Prote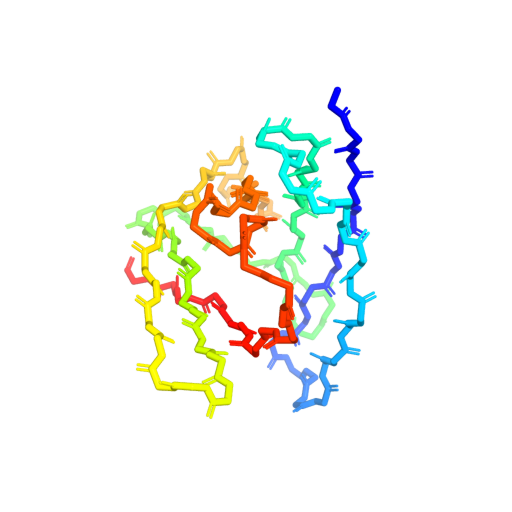in AF-A0A9X7CIA7-F1 (afdb_monomer)

Solvent-accessible surface area (backbone atoms only — not comparable to full-atom values): 5672 Å² total; per-residue (Å²): 108,51,78,46,81,45,75,48,42,74,69,49,92,74,84,78,80,94,80,87,79,59,77,62,44,59,68,36,43,33,37,41,38,37,36,23,48,81,86,36,71,36,68,40,75,91,51,49,41,32,42,38,34,36,35,95,84,74,50,76,51,77,44,80,33,48,73,76,38,32,82,57,16,28,32,35,38,62,55,51,59,67,59,33,61,40,99,66,70,69,56,68,52,78,47,77,89

Radius of gyration: 13.36 Å; Cα contacts (8 Å, |Δi|>4): 208; chains: 1; bounding box: 34×25×33 Å

Secondary structure (DSSP, 8-state):
-EEEEEEEETT-TT------PPTT-TT-EEEEEEEEETTEEPP-TT--EEEEEEETT--EEEEEEEEEEGGGTEEEEEPPHHHHHS-S-EEEEEEE-

Organism: Bacillus cereus (NCBI:txid1396)

Nearest PDB structures (foldseek):
  4v96-assembly1_AN  TM=8.232E-01  e=6.759E-05  Lactococcus phage TP901-1
  4v96-assembly1_AH  TM=7.928E-01  e=5.252E-05  Lactococcus phage TP901-1
  3uh8-assembly1_A  TM=7.884E-01  e=3.481E-04  Lactococcus phage TP901-1

Foldseek 3Di:
DAEDEEEDEPQDPPPDDDDDDAAQCQLVYKYKYFYHYPNHGDALVPKWKWKWKAFPVGDIDIGGWAADGRHRRIIMDRDDSVVSNDPTDMDMDMDID

InterPro domains:
  IPR018913 BppU, N-terminal [PF10651] (15-96)

Mean predicted aligned error: 2.77 Å

pLDDT: mean 95.22, std 4.55, range [73.56, 98.69]

Sequence (97 aa):
MRNEVIVIDLADPVCTKTIRSRQNDKNGLKLTVHLKENGKIVDLTGYAVKCEATNQWGRFIRDDAKIVDAGKGIFEYILSSEAVSTPAEWLAYFVIE

Structure (mmCIF, N/CA/C/O backbone):
data_AF-A0A9X7CIA7-F1
#
_entry.id   AF-A0A9X7CIA7-F1
#
loop_
_atom_site.group_PDB
_atom_site.id
_atom_site.type_symbol
_atom_site.label_atom_id
_atom_site.label_alt_id
_atom_site.label_comp_id
_atom_site.label_asym_id
_atom_site.label_entity_id
_atom_site.label_seq_id
_atom_site.pdbx_PDB_ins_code
_atom_site.Cartn_x
_atom_site.Cartn_y
_atom_site.Cartn_z
_atom_site.occupancy
_atom_site.B_iso_or_equiv
_atom_site.auth_seq_id
_atom_site.auth_comp_id
_atom_site.auth_asym_id
_atom_site.auth_atom_id
_atom_site.pdbx_PDB_model_num
ATOM 1 N N . MET A 1 1 ? 12.193 12.493 -0.424 1.00 86.12 1 MET A N 1
ATOM 2 C CA . MET A 1 1 ? 11.158 11.476 -0.698 1.00 86.12 1 MET A CA 1
ATOM 3 C C . MET A 1 1 ? 9.846 12.194 -0.977 1.00 86.12 1 MET A C 1
ATOM 5 O O . MET A 1 1 ? 9.445 13.018 -0.164 1.00 86.12 1 MET A O 1
ATOM 9 N N . ARG A 1 2 ? 9.237 11.964 -2.143 1.00 94.75 2 ARG A N 1
ATOM 10 C CA . ARG A 1 2 ? 7.910 12.475 -2.516 1.00 94.75 2 ARG A CA 1
ATOM 11 C C . ARG A 1 2 ? 6.834 11.697 -1.751 1.00 94.75 2 ARG A C 1
ATOM 13 O O . ARG A 1 2 ? 7.027 10.513 -1.487 1.00 94.75 2 ARG A O 1
ATOM 20 N N . ASN A 1 3 ? 5.722 12.350 -1.421 1.00 96.50 3 ASN A N 1
ATOM 21 C CA . ASN A 1 3 ? 4.572 11.712 -0.785 1.00 96.50 3 ASN A CA 1
ATOM 22 C C . ASN A 1 3 ? 3.321 11.883 -1.647 1.00 96.50 3 ASN A C 1
ATOM 24 O O . ASN A 1 3 ? 3.025 13.000 -2.068 1.00 96.50 3 ASN A O 1
ATOM 28 N N . GLU A 1 4 ? 2.587 10.800 -1.869 1.00 96.00 4 GLU A N 1
ATOM 29 C CA . GLU A 1 4 ? 1.258 10.829 -2.474 1.00 96.00 4 GLU A CA 1
ATOM 30 C C . GLU A 1 4 ? 0.224 10.360 -1.460 1.00 96.00 4 GLU A C 1
ATOM 32 O O . GLU A 1 4 ? 0.383 9.317 -0.832 1.00 96.00 4 GLU A O 1
ATOM 37 N N . VAL A 1 5 ? -0.840 11.143 -1.299 1.00 96.56 5 VAL A N 1
ATOM 38 C CA . VAL A 1 5 ? -1.935 10.801 -0.392 1.00 96.56 5 VAL A CA 1
ATOM 39 C C . VAL A 1 5 ? -3.060 10.178 -1.203 1.00 96.56 5 VAL A C 1
ATOM 41 O O . VAL A 1 5 ? -3.571 10.782 -2.152 1.00 96.56 5 VAL A O 1
ATOM 44 N N . ILE A 1 6 ? -3.455 8.966 -0.832 1.00 95.12 6 ILE A N 1
ATOM 45 C CA . ILE A 1 6 ? -4.565 8.257 -1.461 1.00 95.12 6 ILE A CA 1
ATOM 46 C C . ILE A 1 6 ? -5.611 7.879 -0.418 1.00 95.12 6 ILE A C 1
ATOM 48 O O . ILE A 1 6 ? -5.298 7.591 0.733 1.00 95.12 6 ILE A O 1
ATOM 52 N N . VAL A 1 7 ? -6.872 7.909 -0.836 1.00 95.31 7 VAL A N 1
ATOM 53 C CA . VAL A 1 7 ? -7.996 7.399 -0.056 1.00 95.31 7 VAL A CA 1
ATOM 54 C C . VAL A 1 7 ? -8.462 6.147 -0.773 1.00 95.31 7 VAL A C 1
ATOM 56 O O . VAL A 1 7 ? -8.694 6.209 -1.982 1.00 95.31 7 VAL A O 1
ATOM 59 N N . ILE A 1 8 ? -8.557 5.046 -0.039 1.00 95.19 8 ILE A N 1
ATOM 60 C CA . ILE A 1 8 ? -9.164 3.805 -0.513 1.00 95.19 8 ILE A CA 1
ATOM 61 C C . ILE A 1 8 ? -10.434 3.628 0.302 1.00 95.19 8 ILE A C 1
ATOM 63 O O . ILE A 1 8 ? -10.367 3.535 1.527 1.00 95.19 8 ILE A O 1
ATOM 67 N N . ASP A 1 9 ? -11.575 3.632 -0.375 1.00 94.94 9 ASP A N 1
ATOM 68 C CA . ASP A 1 9 ? -12.853 3.304 0.241 1.00 94.94 9 ASP A CA 1
ATOM 69 C C . ASP A 1 9 ? -13.211 1.864 -0.121 1.00 94.94 9 ASP A C 1
ATOM 71 O O . ASP A 1 9 ? -13.359 1.544 -1.297 1.00 94.94 9 ASP A O 1
ATOM 75 N N . LEU A 1 10 ? -13.328 0.993 0.879 1.00 93.00 10 LEU A N 1
ATOM 76 C CA . LEU A 1 10 ? -13.665 -0.421 0.711 1.00 93.00 10 LEU A CA 1
ATOM 77 C C . LEU A 1 10 ? -15.050 -0.625 0.083 1.00 93.00 10 LEU A C 1
ATOM 79 O O . LEU A 1 10 ? -15.309 -1.674 -0.502 1.00 93.00 10 LEU A O 1
ATOM 83 N N . ALA A 1 11 ? -15.931 0.375 0.179 1.00 93.25 11 ALA A N 1
ATOM 84 C CA . ALA A 1 11 ? -17.236 0.350 -0.467 1.00 93.25 11 ALA A CA 1
ATOM 85 C C . ALA A 1 11 ? -17.190 0.760 -1.952 1.00 93.25 11 ALA A C 1
ATOM 87 O O . ALA A 1 11 ? -18.206 0.636 -2.636 1.00 93.25 11 ALA A O 1
ATOM 88 N N . ASP A 1 12 ? -16.047 1.244 -2.459 1.00 90.44 12 ASP A N 1
ATOM 89 C CA . ASP A 1 12 ? -15.844 1.576 -3.871 1.00 90.44 12 ASP A CA 1
ATOM 90 C C . ASP A 1 12 ? -15.137 0.418 -4.608 1.00 90.44 12 ASP A C 1
ATOM 92 O O . ASP A 1 12 ? -13.913 0.270 -4.514 1.00 90.44 12 ASP A O 1
ATOM 96 N N . PRO A 1 13 ? -15.872 -0.393 -5.392 1.00 73.56 13 PRO A N 1
ATOM 97 C CA . PRO A 1 13 ? -15.309 -1.553 -6.075 1.00 73.56 13 PRO A CA 1
ATOM 98 C C . PRO A 1 13 ? -14.398 -1.198 -7.263 1.00 73.56 13 PRO A C 1
ATOM 100 O O . PRO A 1 13 ? -13.813 -2.103 -7.855 1.00 73.56 13 PRO A O 1
ATOM 103 N N . VAL A 1 14 ? -14.283 0.080 -7.655 1.00 75.00 14 VAL A N 1
ATOM 104 C CA . VAL A 1 14 ? -13.564 0.507 -8.874 1.00 75.00 14 VAL A CA 1
ATOM 105 C C . VAL A 1 14 ? -12.368 1.409 -8.557 1.00 75.00 14 VAL A C 1
ATOM 107 O O . VAL A 1 14 ? -11.786 1.996 -9.469 1.00 75.00 14 VAL A O 1
ATOM 110 N N . CYS A 1 15 ? -11.944 1.518 -7.292 1.00 77.50 15 CYS A N 1
ATOM 111 C CA . CYS A 1 15 ? -10.862 2.421 -6.895 1.00 77.50 15 CYS A CA 1
ATOM 112 C C . CYS A 1 15 ? -9.518 2.068 -7.573 1.00 77.50 15 CYS A C 1
ATOM 114 O O . CYS A 1 15 ? -8.692 1.326 -7.046 1.00 77.50 15 CYS A O 1
ATOM 116 N N . THR A 1 16 ? -9.285 2.634 -8.759 1.00 80.12 16 THR A N 1
ATOM 117 C CA . THR A 1 16 ? -8.071 2.455 -9.556 1.00 80.12 16 THR A CA 1
ATOM 118 C C . THR A 1 16 ? -7.353 3.792 -9.636 1.00 80.12 16 THR A C 1
ATOM 120 O O . THR A 1 16 ? -7.873 4.759 -10.195 1.00 80.12 16 THR A O 1
ATOM 123 N N . LYS A 1 17 ? -6.140 3.864 -9.084 1.00 88.94 17 LYS A N 1
ATOM 124 C CA . LYS A 1 17 ? -5.271 5.041 -9.196 1.00 88.94 17 LYS A CA 1
ATOM 125 C C . LYS A 1 17 ? -3.985 4.696 -9.926 1.00 88.94 17 LYS A C 1
ATOM 127 O O . LYS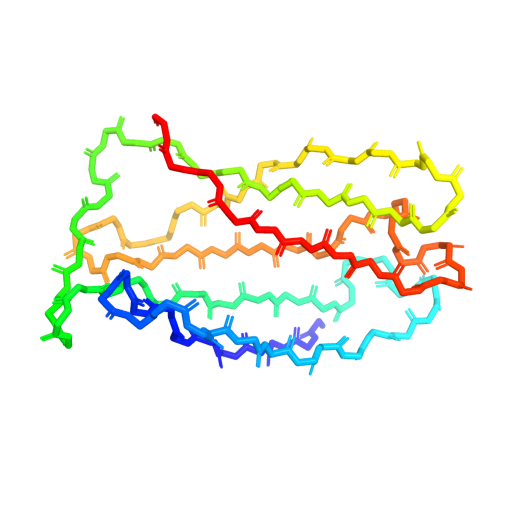 A 1 17 ? -3.290 3.752 -9.567 1.00 88.94 17 LYS A O 1
ATOM 132 N N . THR A 1 18 ? -3.625 5.520 -10.905 1.00 92.94 18 THR A N 1
ATOM 133 C CA . THR A 1 18 ? -2.322 5.437 -11.568 1.00 92.94 18 THR A CA 1
ATOM 134 C C . THR A 1 18 ? -1.298 6.259 -10.794 1.00 92.94 18 THR A C 1
ATOM 136 O O . THR A 1 18 ? -1.406 7.482 -10.719 1.00 92.94 18 THR A O 1
ATOM 139 N N . ILE A 1 19 ? -0.277 5.590 -10.266 1.00 93.62 19 ILE A N 1
ATOM 140 C CA . ILE A 1 19 ? 0.850 6.204 -9.556 1.00 93.62 19 ILE A CA 1
ATOM 141 C C . ILE A 1 19 ? 2.092 6.071 -10.435 1.00 93.62 19 ILE A C 1
ATOM 143 O O . ILE A 1 19 ? 2.393 4.991 -10.937 1.00 93.62 19 ILE A O 1
ATOM 147 N N . ARG A 1 20 ? 2.828 7.170 -10.640 1.00 92.81 20 ARG A N 1
ATOM 148 C CA . ARG A 1 20 ? 4.021 7.185 -11.504 1.00 92.81 20 ARG A CA 1
ATOM 149 C C . ARG A 1 20 ? 5.282 7.431 -10.697 1.00 92.81 20 ARG A C 1
ATOM 151 O O . ARG A 1 20 ? 5.495 8.547 -10.229 1.00 92.81 20 ARG A O 1
ATOM 158 N N . SER A 1 21 ? 6.146 6.430 -10.589 1.00 92.75 21 SER A N 1
ATOM 159 C CA . SER A 1 21 ? 7.481 6.586 -10.005 1.00 92.75 21 SER A CA 1
ATOM 160 C C . SER A 1 21 ? 8.548 6.801 -11.077 1.00 92.75 21 SER A C 1
ATOM 162 O O . SER A 1 21 ? 8.349 6.483 -12.249 1.00 92.75 21 SER A O 1
ATOM 164 N N . ARG A 1 22 ? 9.699 7.338 -10.668 1.00 92.81 22 ARG A N 1
ATOM 165 C CA . ARG A 1 22 ? 10.900 7.374 -11.506 1.00 92.81 22 ARG A CA 1
ATOM 166 C C . ARG A 1 22 ? 11.604 6.021 -11.413 1.00 92.81 22 ARG A C 1
ATOM 168 O O . ARG A 1 22 ? 11.721 5.454 -10.326 1.00 92.81 22 ARG A O 1
ATOM 175 N N . GLN A 1 23 ? 12.091 5.516 -12.543 1.00 93.19 23 GLN A N 1
ATOM 176 C CA . GLN A 1 23 ? 12.866 4.277 -12.556 1.00 93.19 23 GLN A CA 1
ATOM 177 C C . GLN A 1 23 ? 14.100 4.418 -11.650 1.00 93.19 23 GLN A C 1
ATOM 179 O O . GLN A 1 23 ? 14.774 5.446 -11.669 1.00 93.19 23 GLN A O 1
ATOM 184 N N . ASN A 1 24 ? 14.391 3.378 -10.868 1.00 93.56 24 ASN A N 1
ATOM 185 C CA . ASN A 1 24 ? 15.472 3.301 -9.881 1.00 93.56 24 ASN A CA 1
ATOM 186 C C . ASN A 1 24 ? 15.409 4.322 -8.728 1.00 93.56 24 ASN A C 1
ATOM 188 O O . ASN A 1 24 ? 16.360 4.401 -7.950 1.00 93.56 24 ASN A O 1
ATOM 192 N N . ASP A 1 25 ? 14.301 5.047 -8.548 1.00 92.75 25 ASP A N 1
ATOM 193 C CA . ASP A 1 25 ? 14.099 5.974 -7.424 1.00 92.75 25 ASP A CA 1
ATOM 194 C C . ASP A 1 25 ? 13.711 5.212 -6.144 1.00 92.75 25 ASP A C 1
ATOM 196 O O . ASP A 1 25 ? 12.587 5.283 -5.638 1.00 92.75 25 ASP A O 1
ATOM 200 N N . LYS A 1 26 ? 14.657 4.404 -5.653 1.00 93.44 26 LYS A N 1
ATOM 201 C CA . LYS A 1 26 ? 14.516 3.583 -4.445 1.00 93.44 26 LYS A CA 1
ATOM 202 C C . LYS A 1 26 ? 14.309 4.493 -3.239 1.00 93.44 26 LYS A C 1
ATOM 204 O O . LYS A 1 26 ? 15.099 5.406 -3.010 1.00 93.44 26 LYS A O 1
ATOM 209 N N . ASN A 1 27 ? 13.250 4.245 -2.466 1.00 92.06 27 ASN A N 1
ATOM 210 C CA . ASN A 1 27 ? 12.811 5.109 -1.358 1.00 92.06 27 ASN A CA 1
ATOM 211 C C . ASN A 1 27 ? 12.437 6.545 -1.786 1.00 92.06 27 ASN A C 1
ATOM 213 O O . ASN A 1 27 ? 12.366 7.461 -0.962 1.00 92.06 27 ASN A O 1
ATOM 217 N N . GLY A 1 28 ? 12.210 6.759 -3.084 1.00 92.38 28 GLY A N 1
ATOM 218 C CA . GLY A 1 28 ? 11.931 8.067 -3.661 1.00 92.38 28 GLY A CA 1
ATOM 219 C C . GLY A 1 28 ? 10.486 8.515 -3.522 1.00 92.38 28 GLY A C 1
ATOM 220 O O . GLY A 1 28 ? 10.236 9.718 -3.407 1.00 92.38 28 GLY A O 1
ATOM 221 N N . LEU A 1 29 ? 9.550 7.563 -3.478 1.00 95.56 29 LEU A N 1
ATOM 222 C CA . LEU A 1 29 ? 8.115 7.797 -3.370 1.00 95.56 29 LEU A CA 1
ATOM 223 C C . LEU A 1 29 ? 7.498 6.941 -2.262 1.00 95.56 29 LEU A C 1
ATOM 225 O O . LEU A 1 29 ? 7.702 5.728 -2.205 1.00 95.56 29 LEU A O 1
ATOM 229 N N . LYS A 1 30 ? 6.700 7.604 -1.427 1.00 96.81 30 LYS A N 1
ATOM 230 C CA . LYS A 1 30 ? 5.858 7.008 -0.397 1.00 96.81 30 LYS A CA 1
ATOM 231 C C . LYS A 1 30 ? 4.392 7.304 -0.690 1.00 96.81 30 LYS A C 1
ATOM 233 O O . LYS A 1 30 ? 4.061 8.387 -1.173 1.00 96.81 30 LYS A O 1
ATOM 238 N N . LEU A 1 31 ? 3.536 6.347 -0.374 1.00 97.44 31 LEU A N 1
ATOM 239 C CA . LEU A 1 31 ? 2.090 6.483 -0.368 1.00 97.44 31 LEU A CA 1
ATOM 240 C C . LEU A 1 31 ? 1.631 6.601 1.082 1.00 97.44 31 LEU A C 1
ATOM 242 O O . LEU A 1 31 ? 1.958 5.729 1.881 1.00 97.44 31 LEU A O 1
ATOM 246 N N . THR A 1 32 ? 0.879 7.645 1.419 1.00 98.31 32 THR A N 1
ATOM 247 C CA . THR A 1 32 ? 0.091 7.708 2.657 1.00 98.31 32 THR A CA 1
ATOM 248 C C . THR A 1 32 ? -1.345 7.348 2.302 1.00 98.31 32 THR A C 1
ATOM 250 O O . THR A 1 32 ? -2.001 8.063 1.541 1.00 98.31 32 THR A O 1
ATOM 253 N N . VAL A 1 33 ? -1.832 6.233 2.832 1.00 97.75 33 VAL A N 1
ATOM 254 C CA . VAL A 1 33 ? -3.153 5.691 2.523 1.00 97.75 33 VAL A CA 1
ATOM 255 C C . VAL A 1 33 ? -4.094 5.949 3.685 1.00 97.75 33 VAL A C 1
ATOM 257 O O . VAL A 1 33 ? -3.773 5.634 4.826 1.00 97.75 33 VAL A O 1
ATOM 260 N N . HIS A 1 34 ? -5.257 6.513 3.379 1.00 97.94 34 HIS A N 1
ATOM 261 C CA . HIS A 1 34 ? -6.377 6.640 4.301 1.00 97.94 34 HIS A CA 1
ATOM 262 C C . HIS A 1 34 ? -7.425 5.600 3.919 1.00 97.94 34 HIS A C 1
ATOM 264 O O . HIS A 1 34 ? -8.065 5.723 2.870 1.00 97.94 34 HIS A O 1
ATOM 270 N N . LEU A 1 35 ? -7.588 4.589 4.762 1.00 97.06 35 LEU A N 1
ATOM 271 C CA . LEU A 1 35 ? -8.571 3.541 4.565 1.00 97.06 35 LEU A CA 1
ATOM 272 C C . LEU A 1 35 ? -9.930 3.970 5.112 1.00 97.06 35 LEU A C 1
ATOM 274 O O . LEU A 1 35 ? -10.044 4.462 6.239 1.00 97.06 35 LEU A O 1
ATOM 278 N N . LYS A 1 36 ? -10.963 3.779 4.297 1.00 96.94 36 LYS A N 1
ATOM 279 C CA . LYS A 1 36 ? -12.342 4.094 4.642 1.00 96.94 36 LYS A CA 1
ATOM 280 C C . LYS A 1 36 ? -13.290 2.976 4.243 1.00 96.94 36 LYS A C 1
ATOM 282 O O .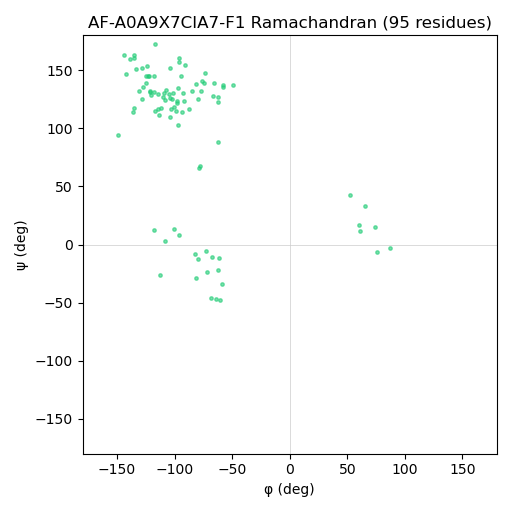 LYS A 1 36 ? -12.968 2.170 3.382 1.00 96.94 36 LYS A O 1
ATOM 287 N N . GLU A 1 37 ? -14.469 2.969 4.841 1.00 95.81 37 GLU A N 1
ATOM 288 C CA . GLU A 1 37 ? -15.604 2.161 4.411 1.00 95.81 37 GLU A CA 1
ATOM 289 C C . GLU A 1 37 ? -16.859 3.037 4.433 1.00 95.81 37 GLU A C 1
ATOM 291 O O . GLU A 1 37 ? -17.244 3.568 5.481 1.00 95.81 37 GLU A O 1
ATOM 296 N N . ASN A 1 38 ? -17.480 3.242 3.269 1.00 95.12 38 ASN A N 1
ATOM 297 C CA . ASN A 1 38 ? -18.613 4.157 3.101 1.00 95.12 38 ASN A CA 1
ATOM 298 C C . ASN A 1 38 ? -18.311 5.563 3.659 1.00 95.12 38 ASN A C 1
ATOM 300 O O . ASN A 1 38 ? -19.110 6.163 4.385 1.00 95.12 38 ASN A O 1
ATOM 304 N N . GLY A 1 39 ? -17.108 6.072 3.389 1.00 94.94 39 GLY A N 1
ATOM 305 C CA . GLY A 1 39 ? -16.612 7.363 3.860 1.00 94.94 39 GLY A CA 1
ATOM 306 C C . GLY A 1 39 ? -16.192 7.417 5.335 1.00 94.94 39 GLY A C 1
ATOM 307 O O . GLY A 1 39 ? -15.628 8.438 5.754 1.00 94.94 39 GLY A O 1
ATOM 308 N N . LYS A 1 40 ? -16.420 6.355 6.118 1.00 97.62 40 LYS A N 1
ATOM 309 C CA . LYS A 1 40 ? -16.071 6.268 7.546 1.00 97.62 40 LYS A CA 1
ATOM 310 C C . LYS A 1 40 ? -14.681 5.680 7.744 1.00 97.62 40 LYS A C 1
ATOM 312 O O . LYS A 1 40 ? -14.192 4.952 6.895 1.00 97.62 40 LYS A O 1
ATOM 317 N N . ILE A 1 41 ? -14.046 6.017 8.861 1.00 97.75 41 ILE A N 1
ATOM 318 C CA . ILE A 1 41 ? -12.727 5.493 9.236 1.00 97.75 41 ILE A CA 1
ATOM 319 C C . ILE A 1 41 ? -12.815 3.985 9.494 1.00 97.75 41 ILE A C 1
ATOM 321 O O . ILE A 1 41 ? -13.755 3.534 10.148 1.00 97.75 41 ILE A O 1
ATOM 325 N N . VAL A 1 42 ? -11.805 3.247 9.034 1.00 97.81 42 VAL A N 1
ATOM 326 C CA . VAL A 1 42 ? -11.576 1.842 9.394 1.00 97.81 42 VAL A CA 1
ATOM 327 C C . VAL A 1 42 ? -10.454 1.777 10.432 1.00 97.81 42 VAL A C 1
ATOM 329 O O . VAL A 1 42 ? -9.373 2.307 10.188 1.00 97.81 42 VAL A O 1
ATOM 332 N N . ASP A 1 43 ? -10.700 1.157 11.588 1.00 98.12 43 ASP A N 1
ATOM 333 C CA . ASP A 1 43 ? -9.678 0.950 12.623 1.00 98.12 43 ASP A CA 1
ATOM 334 C C . ASP A 1 43 ? -8.793 -0.251 12.256 1.00 98.12 43 ASP A C 1
ATOM 336 O O . ASP A 1 43 ? -9.289 -1.350 12.016 1.00 98.12 43 ASP A O 1
ATOM 340 N N . LEU A 1 44 ? -7.479 -0.029 12.208 1.00 98.44 44 LEU A N 1
ATOM 341 C CA . LEU A 1 44 ? -6.467 -1.035 11.874 1.00 98.44 44 LEU A CA 1
ATOM 342 C C . LEU A 1 44 ? -5.766 -1.617 13.112 1.00 98.44 44 LEU A C 1
ATOM 344 O O . LEU A 1 44 ? -4.716 -2.250 12.995 1.00 98.44 44 LEU A O 1
ATOM 348 N N . THR A 1 45 ? -6.293 -1.394 14.315 1.00 98.44 45 THR A N 1
ATOM 349 C CA . THR A 1 45 ? -5.691 -1.907 15.549 1.00 98.44 45 THR A CA 1
ATOM 350 C C . THR A 1 45 ? -5.663 -3.434 15.539 1.00 98.44 45 THR A C 1
ATOM 352 O O . THR A 1 45 ? -6.697 -4.085 15.425 1.00 98.44 45 THR A O 1
ATOM 355 N N . GLY A 1 46 ? -4.466 -4.006 15.685 1.00 97.94 46 GLY A N 1
ATOM 356 C CA . GLY A 1 46 ? -4.254 -5.456 15.674 1.00 97.94 46 GLY A CA 1
ATOM 357 C C . GLY A 1 46 ? -4.037 -6.071 14.290 1.00 97.94 46 GLY A C 1
ATOM 358 O O . GLY A 1 46 ? -3.752 -7.261 14.233 1.00 97.94 46 GLY A O 1
ATOM 359 N N . TYR A 1 47 ? -4.107 -5.283 13.214 1.00 98.38 47 TYR A N 1
ATOM 360 C CA . TYR A 1 47 ? -3.864 -5.752 11.849 1.00 98.38 47 TYR A CA 1
ATOM 361 C C . TYR A 1 47 ? -2.429 -5.485 11.385 1.00 98.38 47 TYR A C 1
ATOM 363 O O . TYR A 1 47 ? -1.753 -4.564 11.855 1.00 98.38 47 TYR A O 1
ATOM 371 N N . ALA A 1 48 ? -1.991 -6.256 10.397 1.00 98.31 48 ALA A N 1
ATOM 372 C CA . ALA A 1 48 ? -0.879 -5.935 9.519 1.00 98.31 48 ALA A CA 1
ATOM 373 C C . ALA A 1 48 ? -1.406 -5.479 8.150 1.00 98.31 48 ALA A C 1
ATOM 375 O O . ALA A 1 48 ? -2.477 -5.888 7.709 1.00 98.31 48 ALA A O 1
ATOM 376 N N . VAL A 1 49 ? -0.632 -4.641 7.454 1.00 98.50 49 VAL A N 1
ATOM 377 C CA . VAL A 1 49 ? -0.933 -4.248 6.072 1.00 98.50 49 VAL A CA 1
ATOM 378 C C . VAL A 1 49 ? 0.230 -4.642 5.171 1.00 98.50 49 VAL A C 1
ATOM 380 O O . VAL A 1 49 ? 1.385 -4.343 5.479 1.00 98.50 49 VAL A O 1
ATOM 383 N N . LYS A 1 50 ? -0.068 -5.298 4.049 1.00 98.44 50 LYS A N 1
ATOM 384 C CA . LYS A 1 50 ? 0.911 -5.706 3.033 1.00 98.44 50 LYS A CA 1
ATOM 385 C C . LYS A 1 50 ? 0.545 -5.100 1.687 1.00 98.44 50 LYS A C 1
ATOM 387 O O . LYS A 1 50 ? -0.633 -4.996 1.371 1.00 98.44 50 LYS A O 1
ATOM 392 N N . CYS A 1 51 ? 1.534 -4.728 0.887 1.00 97.62 51 CYS A N 1
ATOM 393 C CA . CYS A 1 51 ? 1.344 -4.428 -0.528 1.00 97.62 51 CYS A CA 1
ATOM 394 C C . CYS A 1 51 ? 1.720 -5.665 -1.336 1.00 97.62 51 CYS A C 1
ATOM 396 O O . CYS A 1 51 ? 2.859 -6.124 -1.243 1.00 97.62 51 CYS A O 1
ATOM 398 N N . GLU A 1 52 ? 0.786 -6.185 -2.124 1.00 98.06 52 GLU A N 1
ATOM 399 C CA . GLU A 1 52 ? 1.062 -7.222 -3.113 1.00 98.06 52 GLU A CA 1
ATOM 400 C C . GLU A 1 52 ? 0.994 -6.613 -4.501 1.00 98.06 52 GLU A C 1
ATOM 402 O O . GLU A 1 52 ? 0.051 -5.884 -4.811 1.00 98.06 52 GLU A O 1
ATOM 407 N N . ALA A 1 53 ? 1.986 -6.905 -5.341 1.00 97.56 53 ALA A N 1
ATOM 408 C CA . ALA A 1 53 ? 1.966 -6.444 -6.718 1.00 97.56 53 ALA A CA 1
ATOM 409 C C . ALA A 1 53 ? 2.530 -7.470 -7.693 1.00 97.56 53 ALA A C 1
ATOM 411 O O . ALA A 1 53 ? 3.486 -8.186 -7.396 1.00 97.56 53 ALA A O 1
ATOM 412 N N . THR A 1 54 ? 1.956 -7.478 -8.892 1.00 98.00 54 THR A N 1
ATOM 413 C CA . THR A 1 54 ? 2.416 -8.283 -10.021 1.00 98.00 54 THR A CA 1
ATOM 414 C C . THR A 1 54 ? 2.600 -7.418 -11.257 1.00 98.00 54 THR A C 1
ATOM 416 O O . THR A 1 54 ? 1.910 -6.414 -11.440 1.00 98.00 54 THR A O 1
ATOM 419 N N . ASN A 1 55 ? 3.509 -7.818 -12.139 1.00 97.12 55 ASN A N 1
ATOM 420 C CA . ASN A 1 55 ? 3.643 -7.210 -13.459 1.00 97.12 55 ASN A CA 1
ATOM 421 C C . ASN A 1 55 ? 3.367 -8.221 -14.580 1.00 97.12 55 ASN A C 1
ATOM 423 O O . ASN A 1 55 ? 3.227 -9.423 -14.354 1.00 97.12 55 ASN A O 1
ATOM 427 N N . GLN A 1 56 ? 3.322 -7.721 -15.813 1.00 95.19 56 GLN A N 1
ATOM 428 C CA . GLN A 1 56 ? 3.084 -8.517 -17.024 1.00 95.19 56 GLN A CA 1
ATOM 429 C C . GLN A 1 56 ? 4.146 -9.599 -17.307 1.00 95.19 56 GLN A C 1
ATOM 431 O O . GLN A 1 56 ? 3.946 -10.442 -18.176 1.00 95.19 56 GLN A O 1
ATOM 436 N N . TRP A 1 57 ? 5.281 -9.583 -16.603 1.00 95.19 57 TRP A N 1
ATOM 437 C CA . TRP A 1 57 ? 6.347 -10.581 -16.733 1.00 95.19 57 TRP A CA 1
ATOM 438 C C . TRP A 1 57 ? 6.257 -11.689 -15.677 1.00 95.19 57 TRP A C 1
ATOM 440 O O . TRP A 1 57 ? 7.175 -12.497 -15.566 1.00 95.19 57 TRP A O 1
ATOM 450 N N . GLY A 1 58 ? 5.177 -11.724 -14.889 1.00 93.50 58 GLY A N 1
ATOM 451 C CA . GLY A 1 58 ? 4.964 -12.728 -13.847 1.00 93.50 58 GLY A CA 1
ATOM 452 C C . GLY A 1 58 ? 5.833 -12.529 -12.605 1.00 93.50 58 GLY A C 1
ATOM 453 O O . GLY A 1 58 ? 5.952 -13.449 -11.799 1.00 93.50 58 GLY A O 1
ATOM 454 N N . ARG A 1 59 ? 6.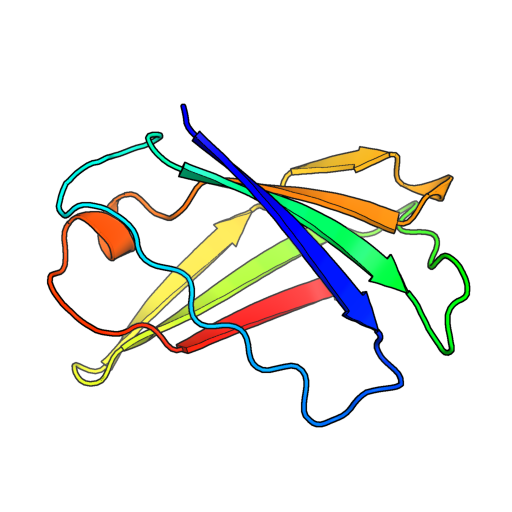458 -11.353 -12.434 1.00 95.94 59 ARG A N 1
ATOM 455 C CA . ARG A 1 59 ? 7.136 -11.021 -11.174 1.00 95.94 59 ARG A CA 1
ATOM 456 C C . ARG A 1 59 ? 6.109 -10.657 -10.125 1.00 95.94 59 ARG A C 1
ATOM 458 O O . ARG A 1 59 ? 5.165 -9.934 -10.430 1.00 95.94 59 ARG A O 1
ATOM 465 N N . PHE A 1 60 ? 6.362 -11.101 -8.904 1.00 97.31 60 PHE A N 1
ATOM 466 C CA . PHE A 1 60 ? 5.507 -10.878 -7.754 1.00 97.31 60 PHE A CA 1
ATOM 467 C C . PHE A 1 60 ? 6.324 -10.293 -6.607 1.00 97.31 60 PHE A C 1
ATOM 469 O O . PHE A 1 60 ? 7.417 -10.778 -6.318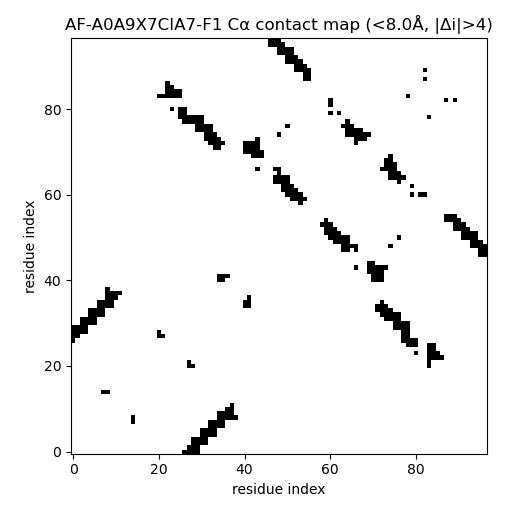 1.00 97.31 60 PHE A O 1
ATOM 476 N N . ILE A 1 61 ? 5.768 -9.281 -5.950 1.00 97.31 61 ILE A N 1
ATOM 477 C CA . ILE A 1 61 ? 6.315 -8.693 -4.730 1.00 97.31 61 ILE A CA 1
ATOM 478 C C . ILE A 1 61 ? 5.258 -8.717 -3.626 1.00 97.31 61 ILE A C 1
ATOM 480 O O . ILE A 1 61 ? 4.073 -8.513 -3.893 1.00 97.31 61 ILE A O 1
ATOM 484 N N . ARG A 1 62 ? 5.708 -8.926 -2.387 1.00 98.06 62 ARG A N 1
ATOM 485 C CA . ARG A 1 62 ? 4.911 -8.744 -1.173 1.00 98.06 62 ARG A CA 1
ATOM 486 C C . ARG A 1 62 ? 5.759 -8.022 -0.139 1.00 98.06 62 ARG A C 1
ATOM 488 O O . ARG A 1 62 ? 6.738 -8.579 0.348 1.00 98.06 62 ARG A O 1
ATOM 495 N N . ASP A 1 63 ? 5.359 -6.802 0.189 1.00 97.88 63 ASP A N 1
ATOM 496 C CA . ASP A 1 63 ? 6.089 -5.915 1.092 1.00 97.88 63 ASP A CA 1
ATOM 497 C C . ASP A 1 63 ? 5.210 -5.465 2.259 1.00 97.88 63 ASP A C 1
ATOM 499 O O . ASP A 1 63 ? 3.992 -5.333 2.128 1.00 97.88 63 ASP A O 1
ATOM 503 N N . ASP A 1 64 ? 5.840 -5.140 3.383 1.00 97.88 64 ASP A N 1
ATOM 504 C CA . ASP A 1 64 ? 5.153 -4.573 4.539 1.00 97.88 64 ASP A CA 1
ATOM 505 C C . ASP A 1 64 ? 4.835 -3.092 4.326 1.00 97.88 64 ASP A C 1
ATOM 507 O O . ASP A 1 64 ? 5.701 -2.287 3.974 1.00 97.88 64 ASP A O 1
ATOM 511 N N . ALA A 1 65 ? 3.590 -2.717 4.611 1.00 98.31 65 ALA A N 1
ATOM 512 C CA . ALA A 1 65 ? 3.214 -1.332 4.823 1.00 98.31 65 ALA A CA 1
ATOM 513 C C . ALA A 1 65 ? 3.253 -1.009 6.321 1.00 98.31 65 ALA A C 1
ATOM 515 O O . ALA A 1 65 ? 2.939 -1.829 7.185 1.00 98.31 65 ALA A O 1
ATOM 516 N N . LYS A 1 66 ? 3.639 0.221 6.645 1.00 98.38 66 LYS A N 1
ATOM 517 C CA . LYS A 1 66 ? 3.743 0.692 8.021 1.00 98.38 66 LYS A CA 1
ATOM 518 C C . LYS A 1 66 ? 2.452 1.387 8.428 1.00 98.38 66 LYS A C 1
ATOM 520 O O . LYS A 1 66 ? 2.168 2.478 7.944 1.00 98.38 66 LYS A O 1
ATOM 525 N N . ILE A 1 67 ? 1.711 0.819 9.370 1.00 98.62 67 ILE A N 1
ATOM 526 C CA . ILE A 1 67 ? 0.602 1.532 10.015 1.00 98.62 67 ILE A CA 1
ATOM 527 C C . ILE A 1 67 ? 1.180 2.690 10.838 1.00 98.62 67 ILE A C 1
ATOM 529 O O . ILE A 1 67 ? 2.103 2.499 11.631 1.00 98.62 67 ILE A O 1
ATOM 533 N N . VAL A 1 68 ? 0.662 3.901 10.624 1.00 98.50 68 VAL A N 1
ATOM 534 C CA . VAL A 1 68 ? 1.124 5.120 11.314 1.00 98.50 68 VAL A CA 1
ATOM 535 C C . VAL A 1 68 ? 0.075 5.699 12.257 1.00 98.50 68 VAL A C 1
ATOM 537 O O . VAL A 1 68 ? 0.444 6.334 13.239 1.00 98.50 68 VAL A O 1
ATOM 540 N N . ASP A 1 69 ? -1.211 5.453 11.995 1.00 98.3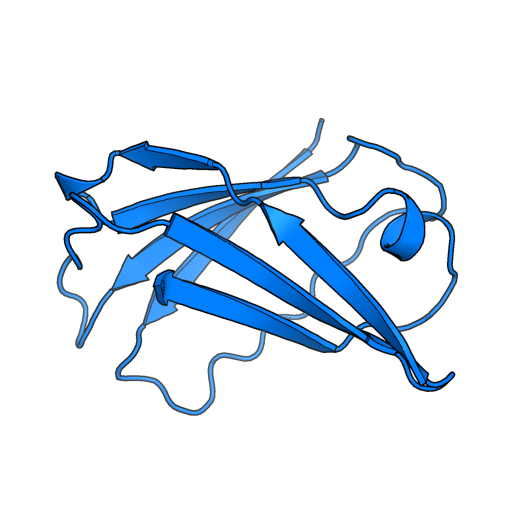8 69 ASP A N 1
ATOM 541 C CA . ASP A 1 69 ? -2.313 5.784 12.902 1.00 98.38 69 ASP A CA 1
ATOM 542 C C . ASP A 1 69 ? -3.444 4.763 12.709 1.00 98.38 69 ASP A C 1
ATOM 544 O O . ASP A 1 69 ? -4.270 4.885 11.801 1.00 98.38 69 ASP A O 1
ATOM 548 N N . ALA A 1 70 ? -3.436 3.717 13.540 1.00 98.19 70 ALA A N 1
ATOM 549 C CA . ALA A 1 70 ? -4.348 2.584 13.416 1.00 98.19 70 ALA A CA 1
ATOM 550 C C . ALA A 1 70 ? -5.814 2.994 13.619 1.00 98.19 70 ALA A C 1
ATOM 552 O O . ALA A 1 70 ? -6.653 2.695 12.773 1.00 98.19 70 ALA A O 1
ATOM 553 N N . GLY A 1 71 ? -6.099 3.780 14.664 1.00 98.38 71 GLY A N 1
ATOM 554 C CA . GLY A 1 71 ? -7.451 4.255 14.975 1.00 98.38 71 GLY A CA 1
ATOM 555 C C . GLY A 1 71 ? -8.023 5.240 13.950 1.00 98.38 71 GLY A C 1
ATOM 556 O O . GLY A 1 71 ? -9.212 5.545 13.993 1.00 98.38 71 GLY A O 1
ATOM 557 N N . LYS A 1 72 ? -7.197 5.744 13.020 1.00 98.19 72 LYS A N 1
ATOM 558 C CA . LYS A 1 72 ? -7.631 6.563 11.875 1.00 98.19 72 LYS A CA 1
ATOM 559 C C . LYS A 1 72 ? -7.543 5.847 10.527 1.00 98.19 72 LYS A C 1
ATOM 561 O O . LYS A 1 72 ? -7.813 6.483 9.506 1.00 98.19 72 LYS A O 1
ATOM 566 N N . GLY A 1 73 ? -7.161 4.572 10.503 1.00 98.12 73 GLY A N 1
ATOM 567 C CA . GLY A 1 73 ? -7.015 3.807 9.268 1.00 98.12 73 GLY A CA 1
ATOM 568 C C . GLY A 1 73 ? -5.902 4.320 8.361 1.00 98.12 73 GLY A C 1
ATOM 569 O O . GLY A 1 73 ? -6.055 4.295 7.141 1.00 98.12 73 GLY A O 1
ATOM 570 N N . ILE A 1 74 ? -4.811 4.847 8.931 1.00 98.69 74 ILE A N 1
ATOM 571 C CA . ILE A 1 74 ? -3.717 5.447 8.159 1.00 98.69 74 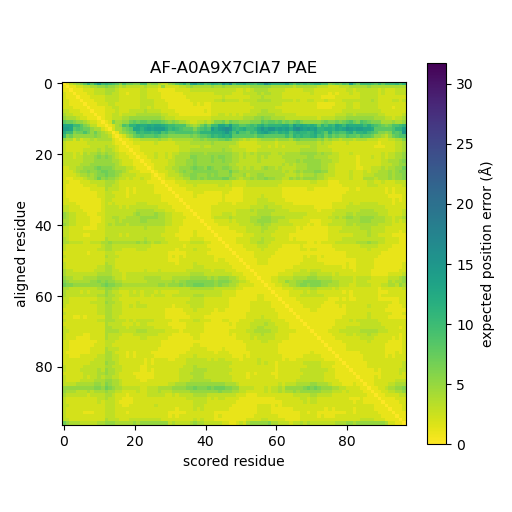ILE A CA 1
ATOM 572 C C . ILE A 1 74 ? -2.486 4.549 8.187 1.00 98.69 74 ILE A C 1
ATOM 574 O O . ILE A 1 74 ? -1.921 4.252 9.246 1.00 98.69 74 ILE A O 1
ATOM 578 N N . PHE A 1 75 ? -2.015 4.190 6.998 1.00 98.69 75 PHE A N 1
ATOM 579 C CA . PHE A 1 75 ? -0.764 3.470 6.803 1.00 98.69 75 PHE A CA 1
ATOM 580 C C . PHE A 1 75 ? 0.058 4.073 5.667 1.00 98.69 75 PHE A C 1
ATOM 582 O O . PHE A 1 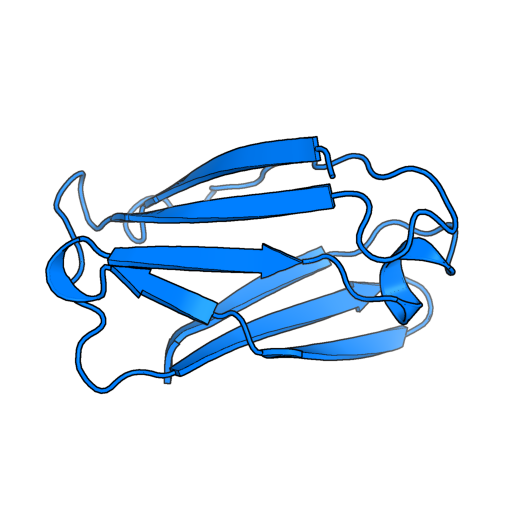75 ? -0.428 4.857 4.851 1.00 98.69 75 PHE A O 1
ATOM 589 N N . GLU A 1 76 ? 1.337 3.724 5.633 1.00 98.44 76 GLU A N 1
ATOM 590 C CA . GLU A 1 76 ? 2.295 4.206 4.656 1.00 98.44 76 GLU A CA 1
ATOM 591 C C . GLU A 1 76 ? 2.977 3.048 3.936 1.00 98.44 76 GLU A C 1
ATOM 593 O O . GLU A 1 76 ? 3.385 2.069 4.557 1.00 98.44 76 GLU A O 1
ATOM 598 N N . TYR A 1 77 ? 3.157 3.188 2.627 1.00 98.00 77 TYR A N 1
ATOM 599 C CA . TYR A 1 77 ? 3.891 2.230 1.809 1.00 98.00 77 TYR A CA 1
ATOM 600 C C . TYR A 1 77 ? 4.956 2.949 0.985 1.00 98.00 77 TYR A C 1
ATOM 602 O O . TYR A 1 77 ? 4.661 3.899 0.262 1.00 98.00 77 TYR A O 1
ATOM 610 N N . ILE A 1 78 ? 6.206 2.509 1.098 1.00 97.50 78 ILE A N 1
ATOM 611 C CA . ILE A 1 78 ? 7.292 2.952 0.222 1.00 97.50 78 ILE A CA 1
ATOM 612 C C . ILE A 1 78 ? 7.368 1.952 -0.925 1.00 97.50 78 ILE A C 1
ATOM 614 O O . ILE A 1 78 ? 7.409 0.752 -0.675 1.00 97.50 78 ILE A O 1
ATOM 618 N N . LEU A 1 79 ? 7.395 2.435 -2.170 1.00 95.81 79 LEU A N 1
ATOM 619 C CA . LEU A 1 79 ? 7.431 1.535 -3.321 1.00 95.81 79 LEU A CA 1
ATOM 620 C C . LEU A 1 79 ? 8.640 0.595 -3.268 1.00 95.81 79 LEU A C 1
ATOM 622 O O . LEU A 1 79 ? 9.769 1.039 -3.036 1.00 95.81 79 LEU A O 1
ATOM 626 N N . SER A 1 80 ? 8.389 -0.684 -3.555 1.00 96.44 80 SER A N 1
ATOM 627 C CA . SER A 1 80 ? 9.407 -1.730 -3.587 1.00 96.44 80 SER A CA 1
ATOM 628 C C . SER A 1 80 ? 10.622 -1.337 -4.417 1.00 96.44 80 SER A C 1
ATOM 630 O O . SER A 1 80 ? 10.493 -0.848 -5.545 1.00 96.44 80 SER A O 1
ATOM 632 N N . SER A 1 81 ? 11.815 -1.638 -3.899 1.00 95.50 81 SER A N 1
ATOM 633 C CA . SER A 1 81 ? 13.060 -1.477 -4.656 1.00 95.50 81 SER A CA 1
ATOM 634 C C . SER A 1 81 ? 13.056 -2.310 -5.939 1.00 95.50 81 SER A C 1
ATOM 636 O O . SER A 1 81 ? 13.598 -1.863 -6.947 1.00 95.50 81 SER A O 1
ATOM 638 N N . GLU A 1 82 ? 12.428 -3.488 -5.923 1.00 95.19 82 GLU A N 1
ATOM 639 C CA . GLU A 1 82 ? 12.279 -4.320 -7.117 1.00 95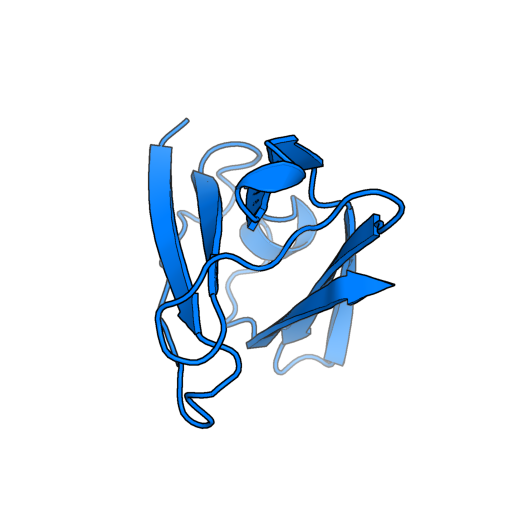.19 82 GLU A CA 1
ATOM 640 C C . GLU A 1 82 ? 11.329 -3.678 -8.134 1.00 95.19 82 GLU A C 1
ATOM 642 O O . GLU A 1 82 ? 11.668 -3.585 -9.321 1.00 95.19 82 GLU A O 1
ATOM 647 N N . ALA A 1 83 ? 10.176 -3.182 -7.673 1.00 95.69 83 ALA A N 1
ATOM 648 C CA . ALA A 1 83 ? 9.194 -2.551 -8.546 1.00 95.69 83 ALA A CA 1
ATOM 649 C C . ALA A 1 83 ? 9.765 -1.319 -9.248 1.00 95.69 83 ALA A C 1
ATOM 651 O O . ALA A 1 83 ? 9.675 -1.219 -10.470 1.00 95.69 83 ALA A O 1
ATOM 652 N N . VAL A 1 84 ? 10.425 -0.415 -8.513 1.00 96.19 84 VAL A N 1
ATOM 653 C CA . VAL A 1 84 ? 10.982 0.811 -9.113 1.00 96.19 84 VAL A CA 1
ATOM 654 C C . VAL A 1 84 ? 12.205 0.545 -9.990 1.00 96.19 84 VAL A C 1
ATOM 656 O O . VAL A 1 84 ? 12.492 1.342 -10.882 1.00 96.19 84 VAL A O 1
ATOM 659 N N . SER A 1 85 ? 12.933 -0.555 -9.782 1.00 95.88 85 SER A N 1
ATOM 660 C CA . SER A 1 85 ? 14.049 -0.947 -10.655 1.00 95.88 85 SER A CA 1
ATOM 661 C C . SER A 1 85 ? 13.606 -1.630 -11.951 1.00 95.88 85 SER A C 1
ATOM 663 O O . SER A 1 85 ? 14.400 -1.754 -12.885 1.00 95.88 85 SER A O 1
ATOM 665 N N . THR A 1 86 ? 12.339 -2.023 -12.043 1.00 94.50 86 THR A N 1
ATOM 666 C CA . THR A 1 86 ? 11.771 -2.723 -13.194 1.00 94.50 86 THR A CA 1
ATOM 667 C C . THR A 1 86 ? 10.933 -1.740 -14.025 1.00 94.50 86 THR A C 1
ATOM 669 O O . THR A 1 86 ? 9.934 -1.240 -13.513 1.00 94.50 86 THR A O 1
ATOM 672 N N . PRO A 1 87 ? 11.288 -1.436 -15.291 1.00 91.38 87 PRO A N 1
ATOM 673 C CA . PRO A 1 87 ? 10.543 -0.487 -16.126 1.00 91.38 87 PRO A CA 1
ATOM 674 C C . PRO A 1 87 ? 9.266 -1.133 -16.684 1.00 91.38 87 PRO A C 1
ATOM 676 O O . PRO A 1 87 ? 9.160 -1.409 -17.876 1.00 91.38 87 PRO A O 1
ATOM 679 N N . ALA A 1 88 ? 8.314 -1.422 -15.803 1.00 93.06 88 ALA A N 1
ATOM 680 C CA . ALA A 1 88 ? 7.047 -2.059 -16.125 1.00 93.06 88 ALA A CA 1
ATOM 681 C C . ALA A 1 88 ? 5.900 -1.401 -15.356 1.00 93.06 88 ALA A C 1
ATOM 683 O O . ALA A 1 88 ? 6.106 -0.765 -14.320 1.00 93.06 88 ALA A O 1
ATOM 684 N N . GLU A 1 89 ? 4.684 -1.593 -15.856 1.00 95.25 89 GLU A N 1
ATOM 685 C CA . GLU A 1 89 ? 3.481 -1.353 -15.071 1.00 95.25 89 GLU A CA 1
ATOM 686 C C . GLU A 1 89 ? 3.301 -2.482 -14.052 1.00 95.25 89 GLU A C 1
ATOM 688 O O . GLU A 1 89 ? 3.533 -3.658 -14.351 1.00 95.25 89 GLU A O 1
ATOM 693 N N . TRP A 1 90 ? 2.894 -2.104 -12.844 1.00 96.69 90 TRP A N 1
ATOM 694 C CA . TRP A 1 90 ? 2.612 -3.016 -11.744 1.00 96.69 90 TRP A CA 1
ATOM 695 C C . TRP A 1 90 ? 1.156 -2.840 -11.327 1.00 96.69 90 TRP A C 1
ATOM 697 O O . TRP A 1 90 ? 0.712 -1.719 -11.077 1.00 96.69 90 TRP A O 1
ATOM 707 N N . LEU A 1 91 ? 0.427 -3.949 -11.243 1.00 96.00 91 LEU A N 1
ATOM 708 C CA . LEU A 1 91 ? -0.893 -4.007 -10.628 1.00 96.00 91 LEU A CA 1
ATOM 709 C C . LEU A 1 91 ? -0.700 -4.371 -9.165 1.00 96.00 91 LEU A C 1
ATOM 711 O O . LEU A 1 91 ? -0.082 -5.395 -8.879 1.00 96.00 91 LEU A O 1
ATOM 715 N N . ALA A 1 92 ? -1.199 -3.529 -8.265 1.00 95.44 92 ALA A N 1
ATOM 716 C CA . ALA A 1 92 ? -0.990 -3.675 -6.834 1.00 95.44 92 ALA A CA 1
ATOM 717 C C . ALA A 1 92 ? -2.289 -3.511 -6.045 1.00 95.44 92 ALA A C 1
ATOM 719 O O . ALA A 1 92 ? -3.174 -2.754 -6.447 1.00 95.44 92 ALA A O 1
ATOM 720 N N . TYR A 1 93 ? -2.363 -4.180 -4.899 1.00 95.38 93 TYR A N 1
ATOM 721 C CA . TYR A 1 93 ? -3.411 -4.005 -3.898 1.00 95.38 93 TYR A CA 1
ATOM 722 C C . TYR A 1 93 ? -2.834 -4.145 -2.488 1.00 95.38 93 TYR A C 1
ATOM 724 O O . TYR A 1 93 ? -1.728 -4.654 -2.293 1.00 95.38 93 TYR A O 1
ATOM 732 N N . PHE A 1 94 ? -3.593 -3.671 -1.499 1.00 96.44 94 PHE A N 1
ATOM 733 C CA . PHE A 1 94 ? -3.237 -3.819 -0.094 1.00 96.44 94 PHE A CA 1
ATOM 734 C C . PHE A 1 94 ? -4.032 -4.955 0.546 1.00 96.44 94 PHE A C 1
ATOM 736 O O . PHE A 1 94 ? -5.254 -5.004 0.425 1.00 96.44 94 PHE A O 1
ATOM 743 N N . VAL A 1 95 ? -3.329 -5.846 1.238 1.00 97.44 95 VAL A N 1
ATOM 744 C CA . VAL A 1 95 ? -3.904 -6.894 2.087 1.00 97.44 95 VAL A CA 1
ATOM 745 C C . VAL A 1 95 ? -3.900 -6.396 3.524 1.00 97.44 95 VAL A C 1
ATOM 747 O O . VAL A 1 95 ? -2.893 -5.849 3.972 1.00 97.44 95 VAL A O 1
ATOM 750 N N . ILE A 1 96 ? -5.011 -6.591 4.229 1.00 96.94 96 ILE A N 1
ATOM 751 C CA . ILE A 1 96 ? -5.171 -6.281 5.652 1.00 96.94 96 ILE A CA 1
ATOM 752 C C . ILE A 1 96 ? -5.447 -7.616 6.348 1.00 96.94 96 ILE A C 1
ATOM 754 O O . ILE A 1 96 ? -6.451 -8.255 6.031 1.00 96.94 96 ILE A O 1
ATOM 758 N N . GLU A 1 97 ? -4.540 -8.060 7.218 1.00 96.06 97 GLU A N 1
ATOM 759 C CA . GLU A 1 97 ? -4.551 -9.401 7.838 1.00 96.06 97 GLU A CA 1
ATOM 760 C C . GLU A 1 97 ? -4.271 -9.381 9.340 1.00 96.06 97 GLU A C 1
ATOM 762 O O . GLU A 1 97 ? -3.605 -8.426 9.804 1.00 96.06 97 GLU A O 1
#